Protein AF-A0A9D1LJW1-F1 (afdb_monomer_lite)

Sequence (119 aa):
MKKYLSSLLLWLVFEAVAVILWLSLNNLFYLLNFSYIGTAIAVGLALHLKKWKYARNAVQIAVGLYMLVYLGVLCRENMQIEGFWYYLFLGTFQAAVIHYVVAKIFGPLLFGRGWCGYA

Radius of gyration: 17.02 Å; chains: 1; bounding box: 41×36×37 Å

Secondary structure (DSSP, 8-state):
-HHHHHHHHHHHHHHHHHHHHHHHH--HHHHHHHHHHHHHHHHHHHHHHTT-TTHHHHHHHHHHHIIIIIIIIIS---HHHHHHHHHHHTT---HHHHHHIIIIIIHHHHHSS---TT-

pLDDT: mean 76.99, std 9.83, range [44.66, 90.31]

Structure (mmCIF, N/CA/C/O backbone):
data_AF-A0A9D1LJW1-F1
#
_entry.id   AF-A0A9D1LJW1-F1
#
loop_
_atom_site.group_PDB
_atom_site.id
_atom_site.type_symbol
_atom_site.label_atom_id
_atom_s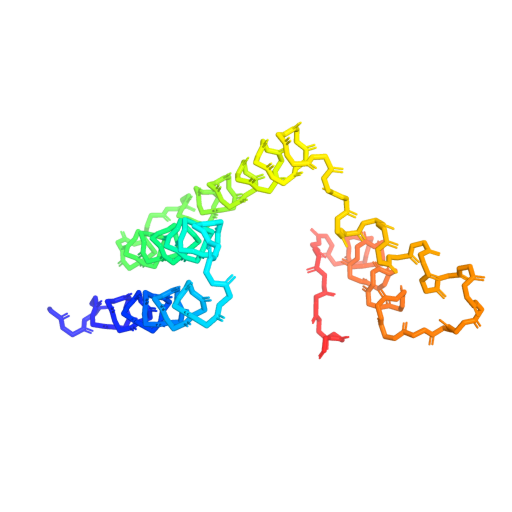ite.label_alt_id
_atom_site.label_comp_id
_atom_site.label_asym_id
_atom_site.label_entity_id
_atom_site.label_seq_id
_atom_site.pdbx_PDB_ins_code
_atom_site.Cartn_x
_atom_site.Cartn_y
_atom_site.Cartn_z
_atom_site.occupancy
_atom_site.B_iso_or_equiv
_atom_site.auth_seq_id
_atom_site.auth_comp_id
_atom_site.auth_asym_id
_atom_site.auth_atom_id
_atom_site.pdbx_PDB_model_num
ATOM 1 N N . MET A 1 1 ? -16.830 16.878 11.352 1.00 53.53 1 MET A N 1
ATOM 2 C CA . MET A 1 1 ? -16.036 17.153 10.130 1.00 53.53 1 MET A CA 1
ATOM 3 C C . MET A 1 1 ? -14.533 16.909 10.316 1.00 53.53 1 MET A C 1
ATOM 5 O O . MET A 1 1 ? -13.993 16.140 9.538 1.00 53.53 1 MET A O 1
ATOM 9 N N . LYS A 1 2 ? -13.870 17.405 11.382 1.00 58.81 2 LYS A N 1
ATOM 10 C CA . LYS A 1 2 ? -12.434 17.124 11.657 1.00 58.81 2 LYS A CA 1
ATOM 11 C C . LYS A 1 2 ? -12.044 15.630 11.701 1.00 58.81 2 LYS A C 1
ATOM 13 O O . LYS A 1 2 ? -10.933 15.292 11.331 1.00 58.81 2 LYS A O 1
ATOM 18 N N . LYS A 1 3 ? -12.961 14.730 12.091 1.00 64.00 3 LYS A N 1
ATOM 19 C CA . LYS A 1 3 ? -12.708 13.274 12.161 1.00 64.00 3 LYS A CA 1
ATOM 20 C C . LYS A 1 3 ? -12.425 12.612 10.807 1.00 64.00 3 LYS A C 1
ATOM 22 O O . LYS A 1 3 ? -11.616 11.702 10.765 1.00 64.00 3 LYS A O 1
ATOM 27 N N . TYR A 1 4 ? -13.057 13.064 9.721 1.00 72.69 4 TYR A N 1
ATOM 28 C CA . TYR A 1 4 ? -12.817 12.519 8.375 1.00 72.69 4 TYR A CA 1
ATOM 29 C C . TYR A 1 4 ? -11.715 13.270 7.626 1.00 72.69 4 TYR A C 1
ATOM 31 O O . TYR A 1 4 ? -11.249 12.787 6.601 1.00 72.69 4 TYR A O 1
ATOM 39 N N . LEU A 1 5 ? -11.265 14.414 8.158 1.00 76.19 5 LEU A N 1
ATOM 40 C CA . LEU A 1 5 ? -10.220 15.240 7.558 1.00 76.19 5 LEU A CA 1
ATOM 41 C C . LEU A 1 5 ? -8.938 14.432 7.335 1.00 76.19 5 LEU A C 1
ATOM 43 O O . LEU A 1 5 ? -8.371 14.489 6.256 1.00 76.19 5 LEU A O 1
ATOM 47 N N . SER A 1 6 ? -8.532 13.617 8.314 1.00 75.75 6 SER A N 1
ATOM 48 C CA . SER A 1 6 ? -7.350 12.755 8.194 1.00 75.75 6 SER A CA 1
ATOM 49 C C . SER A 1 6 ? -7.489 11.711 7.083 1.00 75.75 6 SER A C 1
ATOM 51 O O . SER A 1 6 ? -6.521 11.416 6.395 1.00 75.75 6 SER A O 1
ATOM 53 N N . SER A 1 7 ? -8.697 11.182 6.875 1.00 82.81 7 SER A N 1
ATOM 54 C CA . SER A 1 7 ? -8.975 10.222 5.802 1.00 82.81 7 SER A CA 1
ATOM 55 C C . SER A 1 7 ? -8.963 10.884 4.423 1.00 82.81 7 SER A C 1
ATOM 57 O O . SER A 1 7 ? -8.475 10.302 3.462 1.00 82.81 7 SER A O 1
ATOM 59 N N . LEU A 1 8 ? -9.496 12.103 4.337 1.00 84.31 8 LEU A N 1
ATOM 60 C CA . LEU A 1 8 ? -9.556 12.895 3.109 1.00 84.31 8 LEU A CA 1
ATOM 61 C C . LEU A 1 8 ? -8.170 13.406 2.704 1.00 84.31 8 LEU A C 1
ATOM 63 O O . LEU A 1 8 ? -7.810 13.357 1.535 1.00 84.31 8 LEU A O 1
ATOM 67 N N . LEU A 1 9 ? -7.371 13.842 3.678 1.00 86.50 9 LEU A N 1
ATOM 68 C CA . LEU A 1 9 ? -6.005 14.310 3.457 1.00 86.50 9 LEU A CA 1
ATOM 69 C C . LEU A 1 9 ? -5.110 13.165 2.973 1.00 86.50 9 LEU A C 1
ATOM 71 O O . LEU A 1 9 ? -4.381 13.337 2.004 1.00 86.50 9 LEU A O 1
ATOM 75 N N . LEU A 1 10 ? -5.225 11.977 3.579 1.00 86.00 10 LEU A N 1
ATOM 76 C CA . LEU A 1 10 ? -4.521 10.785 3.101 1.00 86.00 10 LEU A CA 1
ATOM 77 C C . LEU A 1 10 ? -4.908 10.440 1.654 1.00 86.00 10 LEU A C 1
ATOM 79 O O . LEU A 1 10 ? -4.036 10.152 0.840 1.00 86.00 10 LEU A O 1
ATOM 83 N N . TRP A 1 11 ? -6.202 10.500 1.329 1.00 90.31 11 TRP A N 1
ATOM 84 C CA . TRP A 1 11 ? -6.685 10.247 -0.027 1.00 90.31 11 TRP A CA 1
ATOM 85 C C . TRP A 1 11 ? -6.103 11.236 -1.045 1.00 90.31 11 TRP A C 1
ATOM 87 O O . TRP A 1 11 ? -5.597 10.816 -2.081 1.00 90.31 11 TRP A O 1
ATOM 97 N N . LEU A 1 12 ? -6.082 12.532 -0.713 1.00 88.19 12 LEU A N 1
ATOM 98 C CA . LEU A 1 12 ? -5.497 13.572 -1.565 1.00 88.19 12 LEU A CA 1
ATOM 99 C C . LEU A 1 12 ? -4.000 13.365 -1.812 1.00 88.19 12 LEU A C 1
ATOM 101 O O . LEU A 1 12 ? -3.531 13.610 -2.919 1.00 88.19 12 LEU A O 1
ATOM 105 N N . VAL A 1 13 ? -3.250 12.902 -0.808 1.00 89.81 13 VAL A N 1
ATOM 106 C CA . VAL A 1 13 ? -1.825 12.577 -0.982 1.00 89.81 13 VAL A CA 1
ATOM 107 C C . VAL A 1 13 ? -1.652 11.423 -1.971 1.00 89.81 13 VAL A C 1
ATOM 109 O O . VAL A 1 13 ? -0.808 11.510 -2.859 1.00 89.81 13 VAL A O 1
ATOM 112 N N . PHE A 1 14 ? -2.465 10.370 -1.854 1.00 87.19 14 PHE A N 1
ATOM 113 C CA . PHE A 1 14 ? -2.426 9.243 -2.790 1.00 87.19 14 PHE A CA 1
ATOM 114 C C . PHE A 1 14 ? -2.777 9.661 -4.221 1.00 87.19 14 PHE A C 1
ATOM 116 O O . PHE A 1 14 ? -2.068 9.277 -5.146 1.00 87.19 14 PHE A O 1
ATOM 123 N N . GLU A 1 15 ? -3.808 10.485 -4.405 1.00 89.56 15 GLU A N 1
ATOM 124 C CA . GLU A 1 15 ? -4.181 11.029 -5.718 1.00 89.56 15 GLU A CA 1
ATOM 125 C C . GLU A 1 15 ? -3.095 11.938 -6.306 1.00 89.56 15 GLU A C 1
ATOM 127 O O . GLU A 1 15 ? -2.752 11.821 -7.481 1.00 89.56 15 GLU A O 1
ATOM 132 N N . ALA A 1 16 ? -2.479 12.802 -5.494 1.00 89.62 16 ALA A N 1
ATOM 133 C CA . ALA A 1 16 ? -1.379 13.646 -5.956 1.00 89.62 16 ALA A CA 1
ATOM 134 C C . ALA A 1 16 ? -0.197 12.801 -6.458 1.00 89.62 16 ALA A C 1
ATOM 136 O O . ALA A 1 16 ? 0.332 13.055 -7.541 1.00 89.62 16 ALA A O 1
ATOM 137 N N . VAL A 1 17 ? 0.182 11.760 -5.710 1.00 89.19 17 VAL A N 1
ATOM 138 C CA . VAL A 1 17 ? 1.229 10.812 -6.122 1.00 89.19 17 VAL A CA 1
ATOM 139 C C . VAL A 1 17 ? 0.825 10.061 -7.396 1.00 89.19 17 VAL A C 1
ATOM 141 O O . VAL A 1 17 ? 1.655 9.918 -8.294 1.00 89.19 17 VAL A O 1
ATOM 144 N N . ALA A 1 18 ? -0.440 9.646 -7.512 1.00 87.94 18 ALA A N 1
ATOM 145 C CA . ALA A 1 18 ? -0.979 8.969 -8.692 1.00 87.94 18 ALA A CA 1
ATOM 146 C C . ALA A 1 18 ? -0.832 9.826 -9.959 1.00 87.94 18 ALA A C 1
ATOM 148 O O . ALA A 1 18 ? -0.323 9.348 -10.975 1.00 87.94 18 ALA A O 1
ATOM 149 N N . VAL A 1 19 ? -1.219 11.103 -9.885 1.00 89.31 19 VAL A N 1
ATOM 150 C CA . VAL A 1 19 ? -1.136 12.052 -11.006 1.00 89.31 19 VAL A CA 1
ATOM 151 C C . VAL A 1 19 ? 0.316 12.360 -11.366 1.00 89.31 19 VAL A C 1
ATOM 153 O O . VAL A 1 19 ? 0.667 12.330 -12.545 1.00 89.31 19 VAL A O 1
ATOM 156 N N . ILE A 1 20 ? 1.178 12.609 -10.375 1.00 89.94 20 ILE A N 1
ATOM 157 C CA . ILE A 1 20 ? 2.603 12.888 -10.615 1.00 89.94 20 ILE A CA 1
ATOM 158 C C . ILE A 1 20 ? 3.275 11.699 -11.312 1.00 89.94 20 ILE A C 1
ATOM 160 O O . ILE A 1 20 ? 3.974 11.885 -12.308 1.00 89.94 20 ILE A O 1
ATOM 164 N N . LEU A 1 21 ? 3.057 10.477 -10.818 1.00 84.44 21 LEU A N 1
ATOM 165 C CA . LEU A 1 21 ? 3.645 9.271 -11.405 1.00 84.44 21 LEU A CA 1
ATOM 166 C C . LEU A 1 21 ? 3.088 8.981 -12.795 1.00 84.44 21 LEU A C 1
ATOM 168 O O . LEU A 1 21 ? 3.853 8.612 -13.682 1.00 84.44 21 LEU A O 1
ATOM 172 N N . TRP A 1 22 ? 1.788 9.182 -13.006 1.00 90.00 22 TRP A N 1
ATOM 173 C CA . TRP A 1 22 ? 1.180 9.027 -14.322 1.00 90.00 22 TRP A CA 1
ATOM 174 C C . TRP A 1 22 ? 1.782 9.985 -15.349 1.00 90.00 22 TRP A C 1
ATOM 176 O O . TRP A 1 22 ? 2.159 9.538 -16.429 1.00 90.00 22 TRP A O 1
ATOM 186 N N . LEU A 1 23 ? 1.929 11.267 -15.002 1.00 86.75 23 LEU A N 1
ATOM 187 C CA . LEU A 1 23 ? 2.521 12.272 -15.890 1.00 86.75 23 LEU A CA 1
ATOM 188 C C . LEU A 1 23 ? 4.017 12.032 -16.131 1.00 86.75 23 LEU A C 1
ATOM 190 O O . LEU A 1 23 ? 4.501 12.257 -17.235 1.00 86.75 23 LEU A O 1
ATOM 194 N N . SER A 1 24 ? 4.747 11.561 -15.118 1.00 87.31 24 SER A N 1
ATOM 195 C CA . SER A 1 24 ? 6.186 11.291 -15.223 1.00 87.31 24 SER A CA 1
ATOM 196 C C . SER A 1 24 ? 6.490 10.045 -16.064 1.00 87.31 24 SER A C 1
ATOM 198 O O . SER A 1 24 ? 7.386 10.055 -16.906 1.00 87.31 24 SER A O 1
ATOM 200 N N . LEU A 1 25 ? 5.723 8.969 -15.864 1.00 86.06 25 LEU A N 1
ATOM 201 C CA . LEU A 1 25 ? 5.968 7.660 -16.484 1.00 86.06 25 LEU A CA 1
ATOM 202 C C . LEU A 1 25 ? 5.087 7.409 -17.720 1.00 86.06 25 LEU A C 1
ATOM 204 O O . LEU A 1 25 ? 5.225 6.366 -18.354 1.00 86.06 25 LEU A O 1
ATOM 208 N N . ASN A 1 26 ? 4.170 8.332 -18.046 1.00 84.19 26 ASN A N 1
ATOM 209 C CA . ASN A 1 26 ? 3.175 8.234 -19.126 1.00 84.19 26 ASN A CA 1
ATOM 210 C C . ASN A 1 26 ? 2.395 6.906 -19.149 1.00 84.19 26 ASN A C 1
ATOM 212 O O . ASN A 1 26 ? 1.930 6.454 -20.194 1.00 84.19 26 ASN A O 1
ATOM 216 N N . ASN A 1 27 ? 2.230 6.271 -17.987 1.00 80.00 27 ASN A N 1
ATOM 217 C CA . ASN A 1 27 ? 1.590 4.967 -17.874 1.00 80.00 27 ASN A CA 1
ATOM 218 C C . ASN A 1 27 ? 0.354 5.046 -16.973 1.00 80.00 27 ASN A C 1
ATOM 220 O O . ASN A 1 27 ? 0.448 5.329 -15.775 1.00 80.00 27 ASN A O 1
ATOM 224 N N . LEU A 1 28 ? -0.813 4.780 -17.571 1.00 84.12 28 LEU A N 1
ATOM 225 C CA . LEU A 1 28 ? -2.129 4.814 -16.923 1.00 84.12 28 LEU A CA 1
ATOM 226 C C . LEU A 1 28 ? -2.220 3.852 -15.724 1.00 84.12 28 LEU A C 1
ATOM 228 O O . LEU A 1 28 ? -3.004 4.078 -14.802 1.00 84.12 28 LEU A O 1
ATOM 232 N N . PHE A 1 29 ? -1.395 2.802 -15.718 1.00 81.56 29 PHE A N 1
ATOM 233 C CA . PHE A 1 29 ? -1.301 1.837 -14.626 1.00 81.56 29 PHE A CA 1
ATOM 234 C C . PHE A 1 29 ? -1.092 2.515 -13.268 1.00 81.56 29 PHE A C 1
ATOM 236 O O . PHE A 1 29 ? -1.795 2.195 -12.312 1.00 81.56 29 PHE A O 1
ATOM 243 N N . TYR A 1 30 ? -0.169 3.478 -13.175 1.00 78.44 30 TYR A N 1
ATOM 244 C CA . TYR A 1 30 ? 0.146 4.121 -11.897 1.00 78.44 30 TYR A CA 1
ATOM 245 C C . TYR A 1 30 ? -1.023 4.951 -11.370 1.00 78.44 30 TYR A C 1
ATOM 247 O O . TYR A 1 30 ? -1.290 4.926 -10.170 1.00 78.44 30 TYR A O 1
ATOM 255 N N . LEU A 1 31 ? -1.769 5.614 -12.257 1.00 84.88 31 LEU A N 1
ATOM 256 C CA . LEU A 1 31 ? -2.951 6.376 -11.865 1.00 84.88 31 LEU A CA 1
ATOM 257 C C . LEU A 1 31 ? -4.005 5.463 -11.230 1.00 84.88 31 LEU A C 1
ATOM 259 O O . LEU A 1 31 ? -4.458 5.708 -10.113 1.00 84.88 31 LEU A O 1
ATOM 263 N N . LEU A 1 32 ? -4.347 4.373 -11.923 1.00 85.38 32 LEU A N 1
ATOM 264 C CA . LEU A 1 32 ? -5.358 3.425 -11.458 1.00 85.38 32 LEU A CA 1
ATOM 265 C C . LEU A 1 32 ? -4.917 2.695 -10.183 1.00 85.38 32 LEU A C 1
ATOM 267 O O . LEU A 1 32 ? -5.723 2.524 -9.272 1.00 85.38 32 LEU A O 1
ATOM 271 N N . ASN A 1 33 ? -3.643 2.312 -10.089 1.00 85.06 33 ASN A N 1
ATOM 272 C CA . ASN A 1 33 ? -3.084 1.596 -8.942 1.00 85.06 33 ASN A CA 1
ATOM 273 C C . ASN A 1 33 ? -3.164 2.439 -7.658 1.00 85.06 33 ASN A C 1
ATOM 275 O O . ASN A 1 33 ? -3.780 2.032 -6.667 1.00 85.06 33 ASN A O 1
ATOM 279 N N . PHE A 1 34 ? -2.604 3.651 -7.691 1.00 84.62 34 PHE A N 1
ATOM 280 C CA . PHE A 1 34 ? -2.567 4.521 -6.516 1.00 84.62 34 PHE A CA 1
ATOM 281 C C . PHE A 1 34 ? -3.948 5.077 -6.154 1.00 84.62 34 PHE A C 1
ATOM 283 O O . PHE A 1 34 ? -4.259 5.164 -4.963 1.00 84.62 34 PHE A O 1
ATOM 290 N N . SER A 1 35 ? -4.804 5.369 -7.138 1.00 87.75 35 SER A N 1
ATOM 291 C CA . SER A 1 35 ? -6.188 5.786 -6.881 1.00 87.75 35 SER A CA 1
ATOM 292 C C . SER A 1 35 ? -7.008 4.655 -6.241 1.00 87.75 35 SER A C 1
ATOM 294 O O . SER A 1 35 ? -7.699 4.867 -5.238 1.00 87.75 35 SER A O 1
ATOM 296 N N . TYR A 1 36 ? -6.870 3.413 -6.720 1.00 86.69 36 TYR A N 1
ATOM 297 C CA . TYR A 1 36 ? -7.562 2.256 -6.144 1.00 86.69 36 TYR A CA 1
ATOM 298 C C . TYR A 1 36 ? -7.134 1.979 -4.694 1.00 86.69 36 TYR A C 1
ATOM 300 O O . TYR A 1 36 ? -7.973 1.828 -3.802 1.00 86.69 36 TYR A O 1
ATOM 308 N N . ILE A 1 37 ? -5.827 1.945 -4.418 1.00 86.31 37 ILE A N 1
ATOM 309 C CA . ILE A 1 37 ? -5.327 1.719 -3.052 1.00 86.31 37 ILE A CA 1
ATOM 310 C C . ILE A 1 37 ? -5.710 2.894 -2.141 1.00 86.31 37 ILE A C 1
ATOM 312 O O . ILE A 1 37 ? -6.181 2.682 -1.018 1.00 86.31 37 ILE A O 1
ATOM 316 N N . GLY A 1 38 ? -5.558 4.128 -2.628 1.00 86.44 38 GLY A N 1
ATOM 317 C CA . GLY A 1 38 ? -5.898 5.342 -1.892 1.00 86.44 38 GLY A CA 1
ATOM 318 C C . GLY A 1 38 ? -7.372 5.377 -1.487 1.00 86.44 38 GLY A C 1
ATOM 319 O O . GLY A 1 38 ? -7.691 5.623 -0.320 1.00 86.44 38 GLY A O 1
ATOM 320 N N . THR A 1 39 ? -8.279 5.078 -2.419 1.00 87.81 39 THR A N 1
ATOM 321 C CA . THR A 1 39 ? -9.726 4.996 -2.151 1.00 87.81 39 THR A CA 1
ATOM 322 C C . THR A 1 39 ? -10.066 3.877 -1.169 1.00 87.81 39 THR A C 1
ATOM 324 O O . THR A 1 39 ? -10.799 4.121 -0.207 1.00 87.81 39 THR A O 1
ATOM 327 N N . ALA A 1 40 ? -9.496 2.679 -1.332 1.00 87.62 40 ALA A N 1
ATOM 328 C CA . ALA A 1 40 ? -9.732 1.554 -0.426 1.00 87.62 40 ALA A CA 1
ATOM 329 C C . ALA A 1 40 ? -9.319 1.875 1.024 1.00 87.62 40 ALA A C 1
ATOM 331 O O . ALA A 1 40 ? -10.067 1.595 1.968 1.00 87.62 40 ALA A O 1
ATOM 332 N N . ILE A 1 41 ? -8.158 2.510 1.216 1.00 84.69 41 ILE A N 1
ATOM 333 C CA . ILE A 1 41 ? -7.667 2.903 2.544 1.00 84.69 41 ILE A CA 1
ATOM 334 C C . ILE A 1 41 ? -8.512 4.041 3.131 1.00 84.69 41 ILE A C 1
ATOM 336 O O . ILE A 1 41 ? -8.857 3.991 4.316 1.00 84.69 41 ILE A O 1
ATOM 340 N N . ALA A 1 42 ? -8.892 5.036 2.325 1.00 86.81 42 ALA A N 1
ATOM 341 C CA . ALA A 1 42 ? -9.736 6.144 2.771 1.00 86.81 42 ALA A CA 1
ATOM 342 C C . ALA A 1 42 ? -11.128 5.662 3.219 1.00 86.81 42 ALA A C 1
ATOM 344 O O . ALA A 1 42 ? -11.599 6.009 4.304 1.00 86.81 42 ALA A O 1
ATOM 345 N N . VAL A 1 43 ? -11.766 4.786 2.441 1.00 86.69 43 VAL A N 1
ATOM 346 C CA . VAL A 1 43 ? -13.035 4.147 2.828 1.00 86.69 43 VAL A CA 1
ATOM 347 C C . VAL A 1 43 ? -12.852 3.313 4.099 1.00 86.69 43 VAL A C 1
ATOM 349 O O . VAL A 1 43 ? -13.679 3.371 5.013 1.00 86.69 43 VAL A O 1
ATOM 352 N N . GLY A 1 44 ? -11.733 2.601 4.209 1.00 85.31 44 GLY A N 1
ATOM 353 C CA . GLY A 1 44 ? -11.339 1.861 5.402 1.00 85.31 44 GLY A CA 1
ATOM 354 C C . GLY A 1 44 ? -11.266 2.689 6.677 1.00 85.31 44 GLY A C 1
ATOM 355 O O . GLY A 1 44 ? -11.848 2.323 7.701 1.00 85.31 44 GLY A O 1
ATOM 356 N N . LEU A 1 45 ? -10.572 3.823 6.609 1.00 83.12 45 LEU A N 1
ATOM 357 C CA . LEU A 1 45 ? -10.451 4.785 7.703 1.00 83.12 45 LEU A CA 1
ATOM 358 C C . LEU A 1 45 ? -11.809 5.386 8.071 1.00 83.12 45 LEU A C 1
ATOM 360 O O . LEU A 1 45 ? -12.139 5.468 9.257 1.00 83.12 45 LEU A O 1
ATOM 364 N N . ALA A 1 46 ? -12.632 5.732 7.080 1.00 84.88 46 ALA A N 1
ATOM 365 C CA . ALA A 1 46 ? -13.989 6.220 7.309 1.00 84.88 46 ALA A CA 1
ATOM 366 C C . ALA A 1 46 ? -14.871 5.179 8.032 1.00 84.88 46 ALA A C 1
ATOM 368 O O . ALA A 1 46 ? -15.554 5.510 9.007 1.00 84.88 46 ALA A O 1
ATOM 369 N N . LEU A 1 47 ? -14.810 3.909 7.622 1.00 83.56 4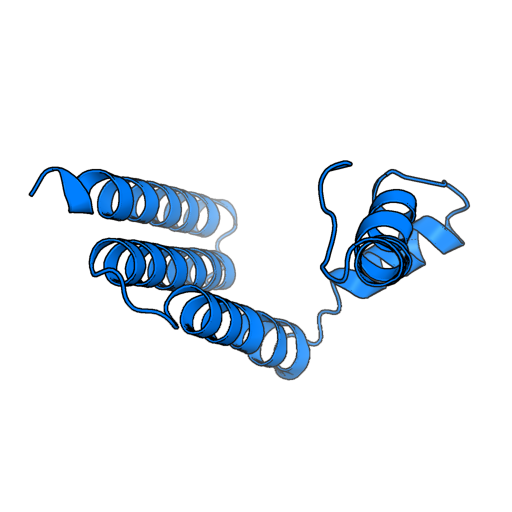7 LEU A N 1
ATOM 370 C CA . LEU A 1 47 ? -15.514 2.797 8.276 1.00 83.56 47 LEU A CA 1
ATOM 371 C C . LEU A 1 47 ? -14.984 2.523 9.690 1.00 83.56 47 LEU A C 1
ATOM 373 O O . LEU A 1 47 ? -15.759 2.202 10.597 1.00 83.56 47 LEU A O 1
ATOM 377 N N . HIS A 1 48 ? -13.679 2.694 9.905 1.00 80.94 48 HIS A N 1
ATOM 378 C CA . HIS A 1 48 ? -13.057 2.539 11.217 1.00 80.94 48 HIS A CA 1
ATOM 379 C C . HIS A 1 48 ? -13.508 3.634 12.196 1.00 80.94 48 HIS A C 1
ATOM 381 O O . HIS A 1 48 ? -13.828 3.345 13.350 1.00 80.94 48 HIS A O 1
ATOM 387 N N . LEU A 1 49 ? -13.642 4.878 11.722 1.00 82.06 49 LEU A N 1
ATOM 388 C CA . LEU A 1 49 ? -14.194 5.992 12.503 1.00 82.06 49 LEU A CA 1
ATOM 389 C 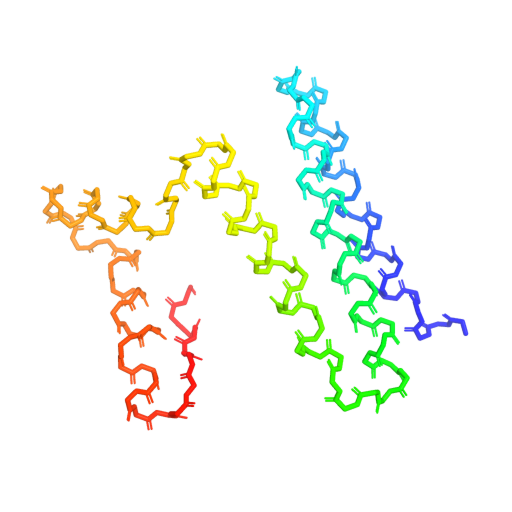C . LEU A 1 49 ? -15.656 5.758 12.908 1.00 82.06 49 LEU A C 1
ATOM 391 O O . LEU A 1 49 ? -16.070 6.193 13.986 1.00 82.06 49 LEU A O 1
ATOM 395 N N . LYS A 1 50 ? -16.416 5.025 12.085 1.00 83.94 50 LYS A N 1
ATOM 396 C CA . LYS A 1 50 ? -17.788 4.581 12.377 1.00 83.94 50 LYS A CA 1
ATOM 397 C C . LYS A 1 50 ? -17.846 3.377 13.340 1.00 83.94 50 LYS A C 1
ATOM 399 O O . LYS A 1 50 ? -18.931 2.872 13.612 1.00 83.94 50 LYS A O 1
ATOM 404 N N . LYS A 1 51 ? -16.699 2.931 13.880 1.00 81.94 51 LYS A N 1
ATOM 405 C CA . LYS A 1 51 ? -16.535 1.765 14.774 1.00 81.94 51 LYS A CA 1
ATOM 406 C C . LYS A 1 51 ? -17.086 0.455 14.196 1.00 81.94 51 LYS A C 1
ATOM 408 O O . LYS A 1 51 ? -17.569 -0.406 14.930 1.00 81.94 51 LYS A O 1
ATOM 413 N N . TRP A 1 52 ? -17.006 0.277 12.880 1.00 80.06 52 TRP A N 1
ATOM 414 C CA . TRP A 1 52 ? -17.483 -0.949 12.251 1.00 80.06 52 TRP A CA 1
ATOM 415 C C . TRP A 1 52 ? -16.496 -2.102 12.486 1.00 80.06 52 TRP A C 1
ATOM 417 O O . TRP A 1 52 ? -15.315 -1.998 12.149 1.00 80.06 52 TRP A O 1
ATOM 427 N N . LYS A 1 53 ? -16.978 -3.211 13.064 1.00 79.50 53 LYS A N 1
ATOM 428 C CA . LYS A 1 53 ? -16.144 -4.344 13.517 1.00 79.50 53 LYS A CA 1
ATOM 429 C C . LYS A 1 53 ? -15.313 -4.975 12.390 1.00 79.50 53 LYS A C 1
ATOM 431 O O . LYS A 1 53 ? -14.205 -5.435 12.637 1.00 79.50 53 LYS A O 1
ATOM 436 N N . TYR A 1 54 ? -15.822 -4.940 11.157 1.00 81.25 54 TYR A N 1
ATOM 437 C CA . TYR A 1 54 ? -15.200 -5.558 9.981 1.00 81.25 54 TYR A CA 1
ATOM 438 C C . TYR A 1 54 ? -14.459 -4.574 9.067 1.00 81.25 54 TYR A C 1
ATOM 440 O O . TYR A 1 54 ? -14.045 -4.959 7.978 1.00 81.25 54 TYR A O 1
ATOM 448 N N . ALA A 1 55 ? -14.256 -3.318 9.487 1.00 77.44 55 ALA A N 1
ATOM 449 C CA . ALA A 1 55 ? -13.605 -2.304 8.652 1.00 77.44 55 ALA A CA 1
ATOM 450 C C . ALA A 1 55 ? -12.214 -2.746 8.156 1.00 77.44 55 ALA A C 1
ATOM 452 O O . ALA A 1 55 ? -11.894 -2.575 6.986 1.00 77.44 55 ALA A O 1
ATOM 453 N N . ARG A 1 56 ? -11.405 -3.379 9.020 1.00 74.38 56 ARG A N 1
ATOM 454 C CA . ARG A 1 56 ? -10.085 -3.911 8.632 1.00 74.38 56 ARG A CA 1
ATOM 455 C C . ARG A 1 56 ? -10.188 -5.026 7.598 1.00 74.38 56 ARG A C 1
ATOM 457 O O . ARG A 1 56 ? -9.472 -4.985 6.606 1.00 74.38 56 ARG A O 1
ATOM 464 N N . ASN A 1 57 ? -11.090 -5.978 7.811 1.00 79.44 57 ASN A N 1
ATOM 465 C CA . ASN A 1 57 ? -11.272 -7.115 6.914 1.00 79.44 57 ASN A CA 1
ATOM 466 C C . ASN A 1 57 ? -11.742 -6.643 5.534 1.00 79.44 57 ASN A C 1
ATOM 468 O O . ASN A 1 57 ? -11.231 -7.117 4.529 1.00 79.44 57 ASN A O 1
ATOM 472 N N . ALA A 1 58 ? -12.649 -5.663 5.478 1.00 80.06 58 ALA A N 1
ATOM 473 C CA . ALA A 1 58 ? -13.123 -5.088 4.222 1.00 80.06 58 ALA A CA 1
ATOM 474 C C . ALA A 1 58 ? -11.986 -4.438 3.415 1.00 80.06 58 ALA A C 1
ATOM 476 O O . ALA A 1 58 ? -11.869 -4.679 2.217 1.00 80.06 58 ALA A O 1
ATOM 477 N N . VAL A 1 59 ? -11.105 -3.674 4.072 1.00 83.12 59 VAL A N 1
ATOM 478 C CA . VAL A 1 59 ? -9.934 -3.058 3.417 1.00 83.12 59 VAL A CA 1
ATOM 479 C C . VAL A 1 59 ? -8.933 -4.113 2.967 1.00 83.12 59 VAL A C 1
ATOM 481 O O . VAL A 1 59 ? -8.420 -4.036 1.856 1.00 83.12 59 VAL A O 1
ATOM 484 N N 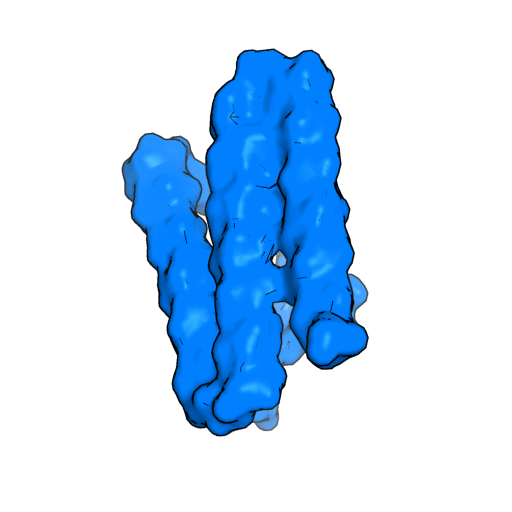. GLN A 1 60 ? -8.659 -5.110 3.811 1.00 75.38 60 GLN A N 1
ATOM 485 C CA . GLN A 1 60 ? -7.745 -6.203 3.478 1.00 75.38 60 GLN A CA 1
ATOM 486 C C . GLN A 1 60 ? -8.254 -7.030 2.298 1.00 75.38 60 GLN A C 1
ATOM 488 O O . GLN A 1 60 ? -7.457 -7.414 1.450 1.00 75.38 60 GLN A O 1
ATOM 493 N N . ILE A 1 61 ? -9.567 -7.258 2.214 1.00 85.38 61 ILE A N 1
ATOM 494 C CA . ILE A 1 61 ? -10.192 -7.908 1.061 1.00 85.38 61 ILE A CA 1
ATOM 495 C C . ILE A 1 61 ? -10.075 -7.012 -0.173 1.00 85.38 61 ILE A C 1
ATOM 497 O O . ILE A 1 61 ? -9.637 -7.499 -1.204 1.00 85.38 61 ILE A O 1
ATOM 501 N N . ALA A 1 62 ? -10.392 -5.717 -0.082 1.00 84.94 62 ALA A N 1
ATOM 502 C CA . ALA A 1 62 ? -10.311 -4.804 -1.225 1.00 84.94 62 ALA A CA 1
ATOM 503 C C . ALA A 1 62 ? -8.884 -4.714 -1.798 1.00 84.94 62 ALA A C 1
ATOM 505 O O . ALA A 1 62 ? -8.667 -4.951 -2.985 1.00 84.94 62 ALA A O 1
ATOM 506 N N . VAL A 1 63 ? -7.888 -4.450 -0.946 1.00 83.75 63 VAL A N 1
ATOM 507 C CA . VAL A 1 63 ? -6.480 -4.365 -1.368 1.00 83.75 63 VAL A CA 1
ATOM 508 C C . VAL A 1 63 ? -5.949 -5.736 -1.800 1.00 83.75 63 VAL A C 1
ATOM 510 O O . VAL A 1 63 ? -5.228 -5.836 -2.790 1.00 83.75 63 VAL A O 1
ATOM 513 N N . GLY A 1 64 ? -6.322 -6.809 -1.098 1.00 80.69 64 GLY A N 1
ATOM 514 C CA . GLY A 1 64 ? -5.905 -8.170 -1.435 1.00 80.69 64 GLY A CA 1
ATOM 515 C C . GLY A 1 64 ? -6.463 -8.653 -2.774 1.00 80.69 64 GLY A C 1
ATOM 516 O O . GLY A 1 64 ? -5.742 -9.287 -3.539 1.00 80.69 64 GLY A O 1
ATOM 517 N N . LEU A 1 65 ? -7.712 -8.312 -3.094 1.00 81.94 65 LEU A N 1
ATOM 518 C CA . LEU A 1 65 ? -8.354 -8.678 -4.356 1.00 81.94 65 LEU A CA 1
ATOM 519 C C . LEU A 1 65 ? -7.741 -7.908 -5.529 1.00 81.94 65 LEU A C 1
ATOM 521 O O . LEU A 1 65 ? -7.534 -8.489 -6.589 1.00 81.94 65 LEU A O 1
ATOM 525 N N . TYR A 1 66 ? -7.348 -6.651 -5.317 1.00 83.25 66 TYR A N 1
ATOM 526 C CA . TYR A 1 66 ? -6.540 -5.906 -6.280 1.00 83.25 66 TYR A CA 1
ATOM 527 C C . TYR A 1 66 ? -5.186 -6.570 -6.547 1.00 83.25 66 TYR A C 1
ATOM 529 O O . TYR A 1 66 ? -4.842 -6.823 -7.700 1.00 83.25 66 TYR A O 1
ATOM 537 N N . MET A 1 67 ? -4.440 -6.923 -5.496 1.00 76.75 67 MET A N 1
ATOM 538 C CA . MET A 1 67 ? -3.149 -7.600 -5.662 1.00 76.75 67 MET A CA 1
ATOM 539 C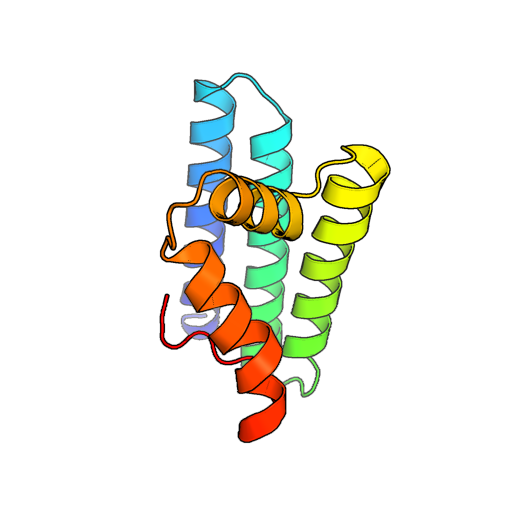 C . MET A 1 67 ? -3.294 -8.974 -6.333 1.00 76.75 67 MET A C 1
ATOM 541 O O . MET A 1 67 ? -2.464 -9.344 -7.155 1.00 76.75 67 MET A O 1
ATOM 545 N N . LEU A 1 68 ? -4.354 -9.724 -6.029 1.00 77.50 68 LEU A N 1
ATOM 546 C CA . LEU A 1 68 ? -4.573 -11.047 -6.612 1.00 77.50 68 LEU A CA 1
ATOM 547 C C . LEU A 1 68 ? -5.031 -10.961 -8.072 1.00 77.50 68 LEU A C 1
ATOM 549 O O . LEU A 1 68 ? -4.451 -11.610 -8.937 1.00 77.50 68 LEU A O 1
ATOM 553 N N . VAL A 1 69 ? -6.069 -10.174 -8.360 1.00 76.88 69 VAL A N 1
ATOM 554 C CA . VAL A 1 69 ? -6.704 -10.143 -9.686 1.00 76.88 69 VAL A CA 1
ATOM 555 C C . VAL A 1 69 ? -5.914 -9.270 -10.653 1.00 76.88 69 VAL A C 1
ATOM 557 O O . VAL A 1 69 ? -5.635 -9.694 -11.771 1.00 76.88 69 VAL A O 1
ATOM 560 N N . TYR A 1 70 ? -5.542 -8.060 -10.238 1.00 75.00 70 TYR A N 1
ATOM 561 C CA . TYR A 1 70 ? -4.880 -7.121 -11.135 1.00 75.00 70 TYR A CA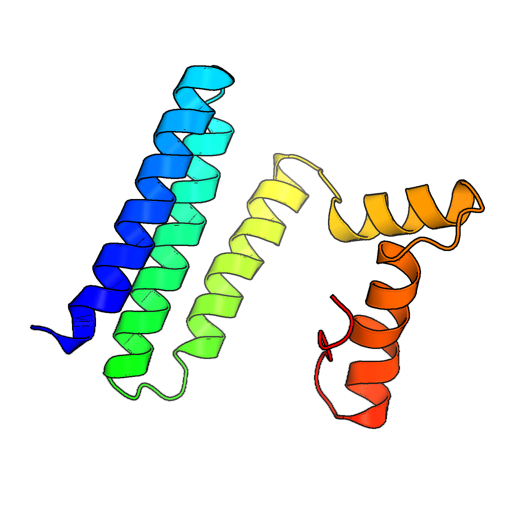 1
ATOM 562 C C . TYR A 1 70 ? -3.395 -7.445 -11.287 1.00 75.00 70 TYR A C 1
ATOM 564 O O . TYR A 1 70 ? -2.964 -7.771 -12.389 1.00 75.00 70 TYR A O 1
ATOM 572 N N . LEU A 1 71 ? -2.629 -7.453 -10.190 1.00 72.94 71 LEU A N 1
ATOM 573 C CA . LEU A 1 71 ? -1.194 -7.756 -10.270 1.00 72.94 71 LEU A CA 1
ATOM 574 C C . LEU A 1 71 ? -0.954 -9.237 -10.606 1.00 72.94 71 LEU A C 1
ATOM 576 O O . LEU A 1 71 ? -0.214 -9.542 -11.536 1.00 72.94 71 LEU A O 1
ATOM 580 N N . GLY A 1 72 ? -1.633 -10.152 -9.910 1.00 73.81 72 GLY A N 1
ATOM 581 C CA . GLY A 1 72 ? -1.428 -11.591 -10.082 1.00 73.81 72 GLY A CA 1
ATOM 582 C C . GLY A 1 72 ? -2.000 -12.178 -11.379 1.00 73.81 72 GLY A C 1
ATOM 583 O O . GLY A 1 72 ? -1.276 -12.841 -12.114 1.00 73.81 72 GLY A O 1
ATOM 584 N N . VAL A 1 73 ? -3.291 -11.983 -11.676 1.00 72.25 73 VAL A N 1
ATOM 585 C CA . VAL A 1 73 ? -3.944 -12.658 -12.822 1.00 72.25 73 VAL A CA 1
ATOM 586 C C . VAL A 1 73 ? -3.780 -11.884 -14.131 1.00 72.25 73 VAL A C 1
ATOM 588 O O . VAL A 1 73 ? -3.430 -12.486 -15.148 1.00 72.25 73 VAL A O 1
ATOM 591 N N . LEU A 1 74 ? -4.036 -10.572 -14.126 1.00 73.31 74 LEU A N 1
ATOM 592 C CA . LEU A 1 74 ? -4.009 -9.748 -15.341 1.00 73.31 74 LEU A CA 1
ATOM 593 C C . LEU A 1 74 ? -2.583 -9.365 -15.747 1.00 73.31 74 LEU A C 1
ATOM 595 O O . LEU A 1 74 ? -2.199 -9.591 -16.893 1.00 73.31 74 LEU A O 1
ATOM 599 N N . CYS A 1 75 ? -1.795 -8.820 -14.818 1.00 72.88 75 CYS A N 1
ATOM 600 C CA . CYS A 1 75 ? -0.411 -8.420 -15.083 1.00 72.88 75 CYS A CA 1
ATOM 601 C C . CYS A 1 75 ? 0.580 -9.592 -14.998 1.00 72.88 75 CYS A C 1
ATOM 603 O O . CYS A 1 75 ? 1.683 -9.473 -15.522 1.00 72.88 75 CYS A O 1
ATOM 605 N N . ARG A 1 76 ? 0.193 -10.728 -14.390 1.00 69.44 76 ARG A N 1
ATOM 606 C CA . ARG A 1 76 ? 1.074 -11.888 -14.137 1.00 69.44 76 ARG A CA 1
ATOM 607 C C . ARG A 1 76 ? 2.354 -11.523 -13.378 1.00 69.44 76 ARG A C 1
ATOM 609 O O . ARG A 1 76 ? 3.364 -12.210 -13.502 1.00 69.44 76 ARG A O 1
ATOM 616 N N . GLU A 1 77 ? 2.303 -10.465 -12.576 1.00 65.19 77 GLU A N 1
ATOM 617 C CA . GLU A 1 77 ? 3.422 -10.012 -11.761 1.00 65.19 77 GLU A CA 1
ATOM 618 C C . GLU A 1 77 ? 3.371 -10.667 -10.385 1.00 65.19 77 GLU A C 1
ATOM 620 O O . GLU A 1 77 ? 2.346 -10.665 -9.699 1.00 65.19 77 GLU A O 1
ATOM 625 N N . ASN A 1 78 ? 4.505 -11.213 -9.951 1.00 65.25 78 ASN A N 1
ATOM 626 C CA . ASN A 1 78 ? 4.611 -11.918 -8.681 1.00 65.25 78 ASN A CA 1
ATOM 627 C C . ASN A 1 78 ? 5.509 -11.160 -7.698 1.00 65.25 78 ASN A C 1
ATOM 629 O O . ASN A 1 78 ? 6.366 -11.751 -7.045 1.00 65.25 78 ASN A O 1
ATOM 633 N N . MET A 1 79 ? 5.299 -9.846 -7.566 1.00 62.16 79 MET A N 1
ATOM 634 C CA . MET A 1 79 ? 6.202 -8.928 -6.851 1.00 62.16 79 MET A CA 1
ATOM 635 C C . MET A 1 79 ? 6.603 -9.377 -5.428 1.00 62.16 79 MET A C 1
ATOM 637 O O . MET A 1 79 ? 7.699 -9.056 -4.978 1.00 62.16 79 MET A O 1
ATOM 641 N N . GLN A 1 80 ? 5.757 -10.123 -4.699 1.00 59.34 80 GLN A N 1
ATOM 642 C CA . GLN A 1 80 ? 6.082 -10.601 -3.341 1.00 59.34 80 GLN A CA 1
ATOM 643 C C . GLN A 1 80 ? 7.001 -11.829 -3.301 1.00 59.34 80 GLN A C 1
ATOM 645 O O . GLN A 1 80 ? 7.792 -11.963 -2.370 1.00 59.34 80 GLN A O 1
ATOM 650 N N . ILE A 1 81 ? 6.882 -12.737 -4.265 1.00 64.31 81 ILE A N 1
ATOM 651 C CA . ILE A 1 81 ? 7.643 -13.995 -4.308 1.00 64.31 81 ILE A CA 1
ATOM 652 C C . ILE A 1 81 ? 8.861 -13.833 -5.225 1.00 64.31 81 ILE A C 1
ATOM 654 O O . ILE A 1 81 ? 9.923 -14.378 -4.945 1.00 64.31 81 ILE A O 1
ATOM 658 N N . GLU A 1 82 ? 8.735 -13.031 -6.277 1.00 67.00 82 GLU A N 1
ATOM 659 C CA . GLU A 1 82 ? 9.803 -12.713 -7.219 1.00 67.00 82 GLU A CA 1
ATOM 660 C C . GLU A 1 82 ? 10.949 -11.970 -6.530 1.00 67.00 82 GLU A C 1
ATOM 662 O O . GLU A 1 82 ? 12.088 -12.416 -6.612 1.00 67.00 82 GLU A O 1
ATOM 667 N N . GLY A 1 83 ? 10.654 -10.926 -5.743 1.00 63.66 83 GLY A N 1
ATOM 668 C CA . GLY A 1 83 ? 11.675 -10.238 -4.947 1.00 63.66 83 GLY A CA 1
ATOM 669 C C . GLY A 1 83 ? 12.342 -11.155 -3.915 1.00 63.66 83 GLY A C 1
ATOM 670 O O . GLY A 1 83 ? 13.550 -11.080 -3.712 1.00 63.66 83 GLY A O 1
ATOM 671 N N . PHE A 1 84 ? 11.580 -12.065 -3.298 1.00 65.19 84 PHE A N 1
ATOM 672 C CA . PHE A 1 84 ? 12.118 -13.046 -2.352 1.00 65.19 84 PHE A CA 1
ATOM 673 C C . PHE A 1 84 ? 13.115 -14.002 -3.025 1.00 65.19 84 PHE A C 1
ATOM 675 O O . PHE A 1 84 ? 14.248 -14.122 -2.561 1.00 65.19 84 PHE A O 1
ATOM 682 N N . TRP A 1 85 ? 12.724 -14.648 -4.128 1.00 66.06 85 TRP A N 1
ATOM 683 C CA . TRP A 1 85 ? 13.592 -15.592 -4.836 1.00 66.06 85 TRP A CA 1
ATOM 684 C C . TRP A 1 85 ? 14.758 -14.899 -5.533 1.00 66.06 85 TRP A C 1
ATOM 686 O O . TRP A 1 85 ? 15.860 -15.438 -5.517 1.00 66.06 85 TRP A O 1
ATOM 696 N N . TYR A 1 86 ? 14.554 -13.699 -6.081 1.00 66.38 86 TYR A N 1
ATOM 697 C CA . TYR A 1 86 ? 15.623 -12.910 -6.686 1.00 66.38 86 TYR A CA 1
ATOM 698 C C . TYR A 1 86 ? 16.743 -12.645 -5.675 1.00 66.38 86 TYR A C 1
ATOM 700 O O . TYR A 1 86 ? 17.884 -13.015 -5.929 1.00 66.38 86 TYR A O 1
ATOM 708 N N . TYR A 1 87 ? 16.424 -12.106 -4.491 1.00 64.25 87 TYR A N 1
ATOM 709 C CA . TYR A 1 87 ? 17.436 -11.843 -3.461 1.00 64.25 87 TYR A CA 1
ATOM 710 C C . TYR A 1 87 ? 18.034 -13.118 -2.853 1.00 64.25 87 TYR A C 1
ATOM 712 O O . TYR A 1 87 ? 19.222 -13.136 -2.535 1.00 64.25 87 TYR A O 1
ATOM 720 N N . LEU A 1 88 ? 17.248 -14.194 -2.728 1.00 70.69 88 LEU A N 1
ATOM 721 C CA . LEU A 1 88 ? 17.739 -15.482 -2.233 1.00 70.69 88 LEU A CA 1
ATOM 722 C C . LEU A 1 88 ? 18.761 -16.113 -3.192 1.00 70.69 88 LEU A C 1
ATOM 724 O O . LEU A 1 88 ? 19.824 -16.549 -2.752 1.00 70.69 88 LEU A O 1
ATOM 728 N N . PHE A 1 89 ? 18.461 -16.146 -4.494 1.00 70.06 89 PHE A N 1
ATOM 729 C CA . PHE A 1 89 ? 19.342 -16.740 -5.505 1.00 70.06 89 PHE A CA 1
ATOM 730 C C . PHE A 1 89 ? 20.524 -15.842 -5.883 1.00 70.06 89 PHE A C 1
ATOM 732 O O . PHE A 1 89 ? 21.542 -16.356 -6.342 1.00 70.06 89 PHE A O 1
ATOM 739 N N . LEU A 1 90 ? 20.444 -14.532 -5.624 1.00 72.75 90 LEU A N 1
ATOM 740 C CA . LEU A 1 90 ? 21.596 -13.628 -5.715 1.00 72.75 90 LEU A CA 1
ATOM 741 C C . LEU A 1 90 ? 22.628 -13.868 -4.591 1.00 72.75 90 LEU A C 1
ATOM 743 O O . LEU A 1 90 ? 23.712 -13.291 -4.620 1.00 72.75 90 LEU A O 1
ATOM 747 N N . GLY A 1 91 ? 22.296 -14.676 -3.574 1.00 63.88 91 GLY A N 1
ATOM 748 C CA . GLY A 1 91 ? 23.172 -14.977 -2.436 1.00 63.88 91 GLY A CA 1
ATOM 749 C C . GLY A 1 91 ? 23.342 -13.822 -1.442 1.00 63.88 91 GLY A C 1
ATOM 750 O O . GLY A 1 91 ? 24.022 -13.968 -0.427 1.00 63.88 91 GLY A O 1
ATOM 751 N N . THR A 1 92 ? 22.703 -12.677 -1.685 1.00 63.81 92 THR A N 1
ATOM 752 C CA . THR A 1 92 ? 22.656 -11.556 -0.750 1.00 63.81 92 THR A CA 1
ATOM 753 C C . THR A 1 92 ? 21.489 -11.768 0.206 1.00 63.81 92 THR A C 1
ATOM 755 O O . THR A 1 92 ? 20.334 -11.558 -0.163 1.00 63.81 92 THR A O 1
ATOM 758 N N . PHE A 1 93 ? 21.774 -12.163 1.451 1.00 63.34 93 PHE A N 1
ATOM 759 C CA . PHE A 1 93 ? 20.798 -12.128 2.549 1.00 63.34 93 PHE A CA 1
ATOM 760 C C . PHE A 1 93 ? 20.385 -10.674 2.821 1.00 63.34 93 PHE A C 1
ATOM 762 O O . PHE A 1 93 ? 20.903 -9.999 3.707 1.00 63.34 93 PHE A O 1
ATOM 769 N N . GLN A 1 94 ? 19.481 -10.163 1.993 1.00 63.88 94 GLN A N 1
ATOM 770 C CA . GLN A 1 94 ? 19.021 -8.785 2.032 1.00 63.88 94 GLN A CA 1
ATOM 771 C C . GLN A 1 94 ? 17.782 -8.669 2.920 1.00 63.88 94 GLN A C 1
ATOM 773 O O . GLN A 1 94 ? 17.093 -9.658 3.193 1.00 63.88 94 GLN A O 1
ATOM 778 N N . ALA A 1 95 ? 17.476 -7.440 3.345 1.00 62.34 95 ALA A N 1
ATOM 779 C CA . ALA A 1 95 ? 16.369 -7.136 4.252 1.00 62.34 95 ALA A CA 1
ATOM 780 C C . ALA A 1 95 ? 15.041 -7.797 3.834 1.00 62.34 95 ALA A C 1
ATOM 782 O O . ALA A 1 95 ? 14.302 -8.257 4.694 1.00 62.34 95 ALA A O 1
ATOM 783 N N . ALA A 1 96 ? 14.777 -7.940 2.530 1.00 64.19 96 ALA A N 1
ATOM 784 C CA . ALA A 1 96 ? 13.577 -8.590 2.004 1.00 64.19 96 ALA A CA 1
ATOM 785 C C . ALA A 1 96 ? 13.429 -10.070 2.419 1.00 64.19 96 ALA A C 1
ATOM 787 O O . ALA A 1 96 ? 12.335 -10.484 2.802 1.00 64.19 96 ALA A O 1
ATOM 788 N N . VAL A 1 97 ? 14.509 -10.863 2.390 1.00 72.12 97 VAL A N 1
ATOM 789 C CA . VAL A 1 97 ? 14.473 -12.298 2.742 1.00 72.12 97 VAL A CA 1
ATOM 790 C C . VAL A 1 97 ? 14.263 -12.466 4.246 1.00 72.12 97 VAL A C 1
ATOM 792 O O . VAL A 1 97 ? 13.385 -13.215 4.674 1.00 72.12 97 VAL A O 1
ATOM 795 N N . ILE A 1 98 ? 15.012 -11.709 5.052 1.00 73.75 98 ILE A N 1
ATOM 796 C CA . ILE A 1 98 ? 14.901 -11.730 6.517 1.00 73.75 98 ILE A CA 1
ATOM 797 C C . ILE A 1 98 ? 13.515 -11.239 6.948 1.00 73.75 98 ILE A C 1
ATOM 799 O O . ILE A 1 98 ? 12.858 -11.885 7.764 1.00 73.75 98 ILE A O 1
ATOM 803 N N . HIS A 1 99 ? 13.029 -10.146 6.354 1.00 72.50 99 HIS A N 1
ATOM 804 C CA . HIS A 1 99 ? 11.701 -9.613 6.634 1.00 72.50 99 HIS A CA 1
ATOM 805 C C . HIS A 1 99 ? 10.610 -10.619 6.273 1.00 72.50 99 HIS A C 1
ATOM 807 O O . HIS A 1 99 ? 9.697 -10.819 7.064 1.00 72.50 99 HIS A O 1
ATOM 813 N N . TYR A 1 100 ? 10.695 -11.295 5.124 1.00 73.06 100 TYR A N 1
ATOM 814 C CA . TYR A 1 100 ? 9.687 -12.283 4.738 1.00 73.06 100 TYR A CA 1
ATOM 815 C C . TYR A 1 100 ? 9.674 -13.483 5.691 1.00 73.06 100 TYR A C 1
ATOM 817 O O . TYR A 1 100 ? 8.614 -13.899 6.156 1.00 73.06 100 TYR A O 1
ATOM 825 N N . VAL A 1 101 ? 10.843 -14.007 6.057 1.00 77.62 101 VAL A N 1
ATOM 826 C CA . VAL A 1 101 ? 10.951 -15.134 6.992 1.00 77.62 101 VAL A CA 1
ATOM 827 C C . VAL A 1 101 ? 10.423 -14.750 8.379 1.00 77.62 101 VAL A C 1
ATOM 829 O O . VAL A 1 101 ? 9.583 -15.455 8.944 1.00 77.62 101 VAL A O 1
ATOM 832 N N . VAL A 1 102 ? 10.832 -13.601 8.918 1.00 77.62 102 VAL A N 1
ATOM 833 C CA . VAL A 1 102 ? 10.378 -13.143 10.240 1.00 77.62 102 VAL A CA 1
ATOM 834 C C . VAL A 1 102 ? 8.898 -12.759 10.219 1.00 77.62 102 VAL A C 1
ATOM 836 O O . VAL A 1 102 ? 8.141 -13.186 11.086 1.00 77.62 102 VAL A O 1
ATOM 839 N N . ALA A 1 103 ? 8.447 -11.995 9.225 1.00 72.81 103 ALA A N 1
ATOM 840 C CA . ALA A 1 103 ? 7.089 -11.462 9.193 1.00 72.81 103 ALA A CA 1
ATOM 841 C C . ALA A 1 103 ? 6.037 -12.480 8.755 1.00 72.81 103 ALA A C 1
ATOM 843 O O . ALA A 1 103 ? 4.893 -12.396 9.214 1.00 72.81 103 ALA A O 1
ATOM 844 N N . LYS A 1 104 ? 6.396 -13.408 7.861 1.00 74.50 104 LYS A N 1
ATOM 845 C CA . LYS A 1 104 ? 5.460 -14.340 7.218 1.00 74.50 104 LYS A CA 1
ATOM 846 C C . LYS A 1 104 ? 5.540 -15.769 7.755 1.00 74.50 104 LYS A C 1
ATOM 848 O O . LYS A 1 104 ? 4.522 -16.449 7.700 1.00 74.50 104 LYS A O 1
ATOM 853 N N . ILE A 1 105 ? 6.680 -16.205 8.302 1.00 77.75 105 ILE A N 1
ATOM 854 C CA . ILE A 1 105 ? 6.842 -17.557 8.871 1.00 77.75 105 ILE A CA 1
ATOM 855 C C . ILE A 1 105 ? 6.855 -17.491 10.401 1.00 77.75 105 ILE A C 1
ATOM 857 O O . ILE A 1 105 ? 5.942 -18.004 11.047 1.00 77.75 105 ILE A O 1
ATOM 861 N N . PHE A 1 106 ? 7.836 -16.806 10.998 1.00 80.38 106 PHE A N 1
ATOM 862 C CA . PHE A 1 106 ? 7.961 -16.756 12.461 1.00 80.38 106 PHE A CA 1
ATOM 863 C C . PHE A 1 106 ? 6.882 -15.903 13.136 1.00 80.38 106 PHE A C 1
ATOM 865 O O . PHE A 1 106 ? 6.425 -16.246 14.222 1.00 80.38 106 PHE A O 1
ATOM 872 N N . GLY A 1 107 ? 6.435 -14.824 12.492 1.00 79.81 107 GLY A N 1
ATOM 873 C CA . GLY A 1 107 ? 5.387 -13.941 13.000 1.00 79.81 107 GLY A CA 1
ATOM 874 C C . GLY A 1 107 ? 4.098 -14.704 13.329 1.00 79.81 107 GLY A C 1
ATOM 875 O O . GLY A 1 107 ? 3.682 -14.717 14.489 1.00 79.81 107 GLY A O 1
ATOM 876 N N . PRO A 1 108 ? 3.485 -15.395 12.350 1.00 80.44 108 PRO A N 1
ATOM 877 C CA . PRO A 1 108 ? 2.313 -16.228 12.597 1.00 80.44 108 PRO A CA 1
ATOM 878 C C . PRO A 1 108 ? 2.567 -17.371 13.586 1.00 80.44 108 PRO A C 1
ATOM 880 O O . PRO A 1 108 ? 1.696 -17.637 14.409 1.00 80.44 108 PRO A O 1
ATOM 883 N N . LEU A 1 109 ? 3.747 -18.002 13.546 1.00 82.50 109 LEU A N 1
ATOM 884 C CA . LEU A 1 109 ? 4.090 -19.129 14.420 1.00 82.50 109 LEU A CA 1
ATOM 885 C C . LEU A 1 109 ? 4.190 -18.727 15.903 1.00 82.50 109 LEU A C 1
ATOM 887 O O . LEU A 1 109 ? 3.719 -19.456 16.768 1.00 82.50 109 LEU A O 1
ATOM 891 N N . LEU A 1 110 ? 4.792 -17.571 16.197 1.00 81.88 110 LEU A N 1
ATOM 892 C CA . LEU A 1 110 ? 5.059 -17.120 17.568 1.00 81.88 110 LEU A CA 1
ATOM 893 C C . LEU A 1 110 ? 3.969 -16.197 18.121 1.00 81.88 110 LEU A C 1
ATOM 895 O O . LEU A 1 110 ? 3.704 -16.203 19.320 1.00 81.88 110 LEU A O 1
ATOM 899 N N . PHE A 1 111 ? 3.336 -15.394 17.263 1.00 78.12 111 PHE A N 1
ATOM 900 C CA . PHE A 1 111 ? 2.419 -14.330 17.688 1.00 78.12 111 PHE A CA 1
ATOM 901 C C . PHE A 1 111 ? 0.994 -14.483 17.142 1.00 78.12 111 PHE A C 1
ATOM 903 O O . PHE A 1 111 ? 0.149 -13.629 17.419 1.00 78.12 111 PHE A O 1
ATOM 910 N N . GLY A 1 112 ? 0.711 -15.515 16.336 1.00 77.81 112 GLY A N 1
ATOM 911 C CA . GLY A 1 112 ? -0.612 -15.741 15.737 1.00 77.81 112 GLY A CA 1
ATOM 912 C C . GLY A 1 112 ? -1.035 -14.677 14.714 1.00 77.81 112 GLY A C 1
ATOM 913 O O . GLY A 1 112 ? -2.207 -14.594 14.349 1.00 77.81 112 GLY A O 1
ATOM 914 N N . ARG A 1 113 ? -0.106 -13.823 14.264 1.00 72.56 113 ARG A N 1
ATOM 915 C CA . ARG A 1 113 ? -0.334 -12.760 13.272 1.00 72.56 113 ARG A CA 1
ATOM 916 C C . ARG A 1 113 ? 0.964 -12.406 12.548 1.00 72.56 113 ARG A C 1
ATOM 918 O O . ARG A 1 113 ? 2.042 -12.593 13.096 1.00 72.56 113 ARG A O 1
ATOM 925 N N . GLY A 1 114 ? 0.871 -11.834 11.347 1.00 69.50 114 GLY A N 1
ATOM 926 C CA . GLY A 1 114 ? 2.053 -11.298 10.661 1.00 69.50 114 GLY A CA 1
ATOM 927 C C . GLY A 1 114 ? 2.747 -10.210 11.495 1.00 69.50 114 GLY A C 1
ATOM 928 O O . GLY A 1 114 ? 2.075 -9.334 12.047 1.00 69.50 114 GLY A O 1
ATOM 929 N N . TRP A 1 115 ? 4.078 -10.270 11.596 1.00 61.84 115 TRP A N 1
ATOM 930 C CA . TRP A 1 115 ? 4.897 -9.343 12.389 1.00 61.84 115 TRP A CA 1
ATOM 931 C C . TRP A 1 115 ? 5.814 -8.516 11.475 1.00 61.84 115 TRP A C 1
ATOM 933 O O . TRP A 1 115 ? 6.863 -8.986 11.061 1.00 61.84 115 TRP A O 1
ATOM 943 N N . CYS A 1 116 ? 5.451 -7.265 11.173 1.00 63.91 116 CYS A N 1
ATOM 944 C CA . CYS A 1 116 ? 6.244 -6.371 10.306 1.00 63.91 116 CYS A CA 1
ATOM 945 C C . CYS A 1 116 ? 7.180 -5.412 11.071 1.00 63.91 116 CYS A C 1
ATOM 947 O O . CYS A 1 116 ? 7.575 -4.393 10.523 1.00 63.91 116 CYS A O 1
ATOM 949 N N . GLY A 1 117 ? 7.539 -5.694 12.330 1.00 53.75 117 GLY A N 1
ATOM 950 C CA . GLY A 1 117 ? 8.370 -4.786 13.143 1.00 53.75 117 GLY A CA 1
ATOM 951 C C . GLY A 1 117 ? 9.837 -4.646 12.703 1.00 53.75 117 GLY A C 1
ATOM 952 O O . GLY A 1 117 ? 10.560 -3.866 13.305 1.00 53.75 117 GLY A O 1
ATOM 953 N N . TYR A 1 118 ? 10.269 -5.403 11.690 1.00 44.66 118 TYR A N 1
ATOM 954 C CA . TYR A 1 118 ? 11.622 -5.389 11.115 1.00 44.66 118 TYR A CA 1
ATOM 955 C C . TYR A 1 118 ? 11.605 -4.859 9.664 1.00 44.66 118 TYR A C 1
ATOM 957 O O . TYR A 1 118 ? 12.293 -5.397 8.801 1.00 44.66 118 TYR A O 1
ATOM 965 N N . ALA A 1 119 ? 10.692 -3.934 9.338 1.00 47.25 119 ALA A N 1
ATOM 966 C CA . ALA A 1 119 ? 10.702 -3.208 8.060 1.00 47.25 119 ALA A CA 1
ATOM 967 C C . ALA A 1 119 ? 11.642 -2.004 8.154 1.00 47.25 119 ALA A C 1
ATOM 969 O O . ALA A 1 119 ? 11.584 -1.326 9.205 1.00 47.25 119 ALA A O 1
#

Organism: NCBI:txid2840774

Foldseek 3Di:
DVQLVVLVVQLVVLQVQLVVCCVVVVDNVSNCLSNQLSVLVSQLSVCVSVVPPCSVVSSCCSVVCCCCCVCCPVVVHPPLVCVCVVCVVVVNPDLSVVQCCCQPPVCCVPPVHGDNPSD